Protein AF-A0A367GKH8-F1 (afdb_monomer_lite)

Structure (mmCIF, N/CA/C/O backbone):
data_AF-A0A367GKH8-F1
#
_entry.id   AF-A0A367GKH8-F1
#
loop_
_atom_site.group_PDB
_atom_site.id
_atom_site.type_symbol
_atom_site.label_atom_id
_atom_site.label_alt_id
_atom_site.label_comp_id
_atom_site.label_asym_id
_atom_site.label_entity_id
_atom_site.label_seq_id
_atom_site.pdbx_PDB_ins_code
_atom_site.Cartn_x
_atom_site.Cartn_y
_atom_site.Cartn_z
_atom_site.occupancy
_atom_site.B_iso_or_equiv
_atom_site.auth_seq_id
_atom_site.auth_comp_id
_atom_site.auth_asym_id
_atom_site.auth_atom_id
_atom_site.pdbx_PDB_model_num
ATOM 1 N N . MET A 1 1 ? -2.545 -14.761 -18.583 1.00 48.31 1 MET A N 1
ATOM 2 C CA . MET A 1 1 ? -1.667 -13.698 -18.043 1.00 48.31 1 MET A CA 1
ATOM 3 C C . MET A 1 1 ? -0.625 -14.371 -17.168 1.00 48.31 1 MET A C 1
ATOM 5 O O . MET A 1 1 ? -1.019 -15.064 -16.242 1.00 48.31 1 MET A O 1
ATOM 9 N N . ARG A 1 2 ? 0.664 -14.257 -17.504 1.00 57.84 2 ARG A N 1
ATOM 10 C CA . ARG A 1 2 ? 1.761 -14.824 -16.705 1.00 57.84 2 ARG A CA 1
ATOM 11 C C . ARG A 1 2 ? 1.889 -13.960 -15.448 1.00 57.84 2 ARG A C 1
ATOM 13 O O . ARG A 1 2 ? 2.006 -12.743 -15.581 1.00 57.84 2 ARG A O 1
ATOM 20 N N . GLU A 1 3 ? 1.753 -14.544 -14.262 1.00 58.06 3 GLU A N 1
ATOM 21 C CA . GLU A 1 3 ? 1.975 -13.801 -13.018 1.00 58.06 3 GLU A CA 1
ATOM 22 C C . GLU A 1 3 ? 3.397 -13.226 -13.050 1.00 58.06 3 GLU A C 1
ATOM 24 O O . GLU A 1 3 ? 4.317 -13.935 -13.469 1.00 58.06 3 GLU A O 1
ATOM 29 N N . PRO A 1 4 ? 3.591 -11.939 -12.715 1.00 63.69 4 PRO A N 1
ATOM 30 C CA . PRO A 1 4 ? 4.919 -11.359 -12.781 1.00 63.69 4 PRO A CA 1
ATOM 31 C C . PRO A 1 4 ? 5.813 -12.070 -11.756 1.00 63.69 4 PRO A C 1
ATOM 33 O O . PRO A 1 4 ? 5.410 -12.267 -10.609 1.00 63.69 4 PRO A O 1
ATOM 36 N N . GLU A 1 5 ? 6.997 -12.509 -12.189 1.00 65.75 5 GLU A N 1
ATOM 37 C CA . GLU A 1 5 ? 8.000 -13.130 -11.315 1.00 65.75 5 GLU A CA 1
ATOM 38 C C . GLU A 1 5 ? 8.227 -12.232 -10.088 1.00 65.75 5 GLU A C 1
ATOM 4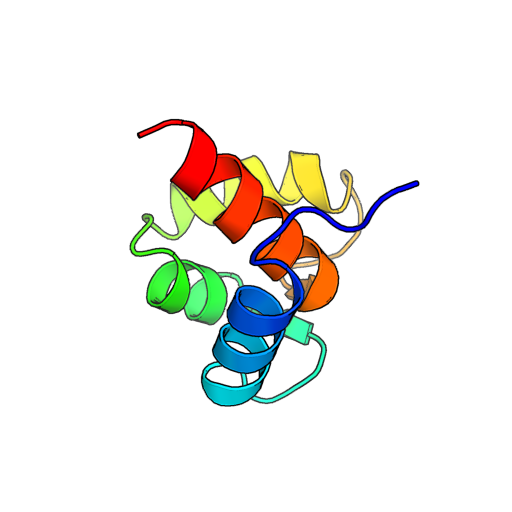0 O O . GLU A 1 5 ? 8.433 -11.029 -10.236 1.00 65.75 5 GLU A O 1
ATOM 45 N N . GLY A 1 6 ? 8.089 -12.797 -8.883 1.00 74.31 6 GLY A N 1
ATOM 46 C CA . GLY A 1 6 ? 8.144 -12.055 -7.614 1.00 74.31 6 GLY A CA 1
ATOM 47 C C . GLY A 1 6 ? 6.786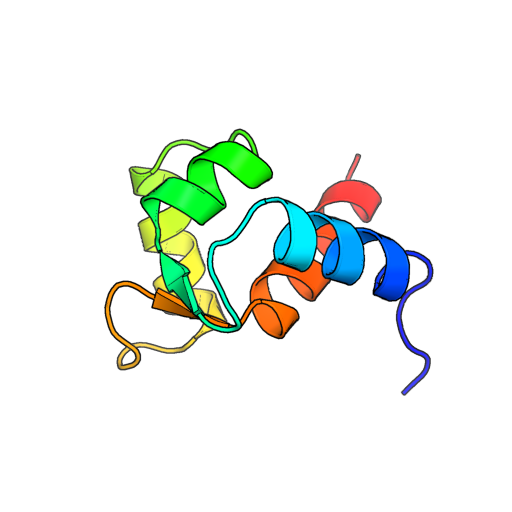 -11.661 -7.017 1.00 74.31 6 GLY A C 1
ATOM 48 O O . GLY A 1 6 ? 6.728 -11.285 -5.852 1.00 74.31 6 GLY A O 1
ATOM 49 N N . TYR A 1 7 ? 5.667 -11.817 -7.738 1.00 80.12 7 TYR A N 1
ATOM 50 C CA . TYR A 1 7 ? 4.331 -11.507 -7.199 1.00 80.12 7 TYR A CA 1
ATOM 51 C C . TYR A 1 7 ? 3.974 -12.313 -5.962 1.00 80.12 7 TYR A C 1
ATOM 53 O O . TYR A 1 7 ? 3.428 -11.770 -5.005 1.00 80.12 7 TYR A O 1
ATOM 61 N N . ARG A 1 8 ? 4.297 -13.606 -5.983 1.00 80.94 8 ARG A N 1
ATOM 62 C CA . ARG A 1 8 ? 4.038 -14.493 -4.856 1.00 80.94 8 ARG A CA 1
ATOM 63 C C . ARG A 1 8 ? 4.848 -14.079 -3.630 1.00 80.94 8 ARG A C 1
ATOM 65 O O . ARG A 1 8 ? 4.271 -13.975 -2.557 1.00 80.94 8 ARG A O 1
ATOM 72 N N . ASP A 1 9 ? 6.127 -13.769 -3.814 1.00 84.62 9 ASP A N 1
ATOM 73 C CA . ASP A 1 9 ? 7.018 -13.339 -2.733 1.00 84.62 9 ASP A CA 1
ATOM 74 C C . ASP A 1 9 ? 6.568 -11.994 -2.138 1.00 84.62 9 ASP A C 1
ATOM 76 O O . ASP A 1 9 ? 6.337 -11.877 -0.934 1.00 84.62 9 ASP A O 1
ATOM 80 N N . ALA A 1 10 ? 6.271 -11.016 -3.000 1.00 82.62 10 ALA A N 1
ATOM 81 C CA . ALA A 1 10 ? 5.710 -9.733 -2.591 1.00 82.62 10 ALA A CA 1
ATOM 82 C C . ALA A 1 10 ? 4.360 -9.889 -1.869 1.00 82.62 10 ALA A C 1
ATOM 84 O O . ALA A 1 10 ? 4.083 -9.175 -0.906 1.00 82.62 10 ALA A O 1
ATOM 85 N N . LEU A 1 11 ? 3.512 -10.828 -2.300 1.00 83.88 11 LEU A N 1
ATOM 86 C CA . LEU A 1 11 ? 2.234 -11.109 -1.650 1.00 83.88 11 LEU A CA 1
ATOM 87 C C . LEU A 1 11 ? 2.418 -11.757 -0.280 1.00 83.88 11 LEU A C 1
ATOM 89 O O . LEU A 1 11 ? 1.712 -11.386 0.657 1.00 83.88 11 LEU A O 1
ATOM 93 N N . GLU A 1 12 ? 3.350 -12.697 -0.143 1.00 84.38 12 GLU A N 1
ATOM 94 C CA . GLU A 1 12 ? 3.677 -13.303 1.148 1.00 84.38 12 GLU A CA 1
ATOM 95 C C . GLU A 1 12 ? 4.282 -12.280 2.108 1.00 84.38 12 GLU A C 1
ATOM 97 O O . GLU A 1 12 ? 3.886 -12.232 3.273 1.00 84.38 12 GLU A O 1
ATOM 102 N N . ARG A 1 13 ? 5.137 -11.381 1.612 1.00 83.69 13 ARG A N 1
ATOM 103 C CA . ARG A 1 13 ? 5.662 -10.258 2.391 1.00 83.69 13 ARG A CA 1
ATOM 104 C C . ARG A 1 13 ? 4.550 -9.337 2.884 1.00 83.69 13 ARG A C 1
ATOM 106 O O . ARG A 1 13 ? 4.464 -9.071 4.080 1.00 83.69 13 ARG A O 1
ATOM 113 N N . VAL A 1 14 ? 3.648 -8.916 1.996 1.00 83.81 14 VAL A N 1
ATOM 114 C CA . VAL A 1 14 ? 2.497 -8.082 2.375 1.00 83.81 14 VAL A CA 1
ATOM 115 C C . VAL A 1 14 ? 1.599 -8.804 3.380 1.00 83.81 14 VAL A C 1
ATOM 117 O O . VAL A 1 14 ? 1.171 -8.187 4.346 1.00 83.81 14 VAL A O 1
ATOM 120 N N . ARG A 1 15 ? 1.334 -10.103 3.202 1.00 82.00 15 ARG A N 1
ATOM 121 C CA . ARG A 1 15 ? 0.533 -10.901 4.148 1.00 82.00 15 ARG A CA 1
ATOM 122 C C . ARG A 1 15 ? 1.201 -11.075 5.509 1.00 82.00 15 ARG A C 1
ATOM 124 O O . ARG A 1 15 ? 0.499 -11.231 6.500 1.00 82.00 15 ARG A O 1
ATOM 131 N N . ARG A 1 16 ? 2.533 -11.080 5.558 1.00 82.44 16 ARG A N 1
ATOM 132 C CA . ARG A 1 16 ? 3.296 -11.162 6.806 1.00 82.44 16 ARG A CA 1
ATOM 133 C C . ARG A 1 16 ? 3.316 -9.830 7.552 1.00 82.44 16 ARG A C 1
ATOM 135 O O . ARG A 1 16 ? 3.301 -9.829 8.779 1.00 82.44 16 ARG A O 1
ATOM 142 N N . GLU A 1 17 ? 3.387 -8.722 6.820 1.00 80.75 17 GLU A N 1
ATOM 143 C CA . GLU A 1 17 ? 3.505 -7.377 7.393 1.00 80.75 17 GLU A CA 1
ATOM 144 C C . GLU A 1 17 ? 2.146 -6.705 7.665 1.00 80.75 17 GLU A C 1
ATOM 146 O O . GLU A 1 17 ? 2.043 -5.888 8.578 1.00 80.75 17 GLU A O 1
ATOM 151 N N . ALA A 1 18 ? 1.092 -7.053 6.922 1.00 79.69 18 ALA A N 1
ATOM 152 C CA . ALA A 1 18 ? -0.254 -6.523 7.126 1.00 79.69 18 ALA A CA 1
ATOM 153 C C . ALA A 1 18 ? -1.103 -7.436 8.021 1.00 79.69 18 ALA A C 1
ATOM 155 O O . ALA A 1 18 ? -1.023 -8.661 7.946 1.00 79.69 18 ALA A O 1
ATOM 156 N N . LYS A 1 19 ? -1.999 -6.844 8.822 1.00 72.12 19 LYS A N 1
ATOM 157 C CA . LYS A 1 19 ? -2.887 -7.600 9.730 1.00 72.12 19 LYS A CA 1
ATOM 158 C C . LYS A 1 19 ? -3.977 -8.438 9.036 1.00 72.12 19 LYS A C 1
ATOM 160 O O . LYS A 1 19 ? -4.740 -9.111 9.727 1.00 72.12 19 LYS A O 1
ATOM 165 N N . GLY A 1 20 ? -4.086 -8.406 7.707 1.00 72.75 20 GLY A N 1
ATOM 166 C CA . GLY A 1 20 ? -5.100 -9.157 6.965 1.00 72.75 20 GLY A CA 1
ATOM 167 C C . GLY A 1 20 ? -5.070 -8.912 5.456 1.00 72.75 20 GLY A C 1
ATOM 168 O O . GLY A 1 20 ? -4.108 -8.384 4.906 1.00 72.75 20 GLY A O 1
ATOM 169 N N . GLU A 1 21 ? -6.151 -9.292 4.767 1.00 77.88 21 GLU A N 1
ATOM 170 C CA . GLU A 1 21 ? -6.274 -9.128 3.307 1.00 77.88 21 GLU A CA 1
ATOM 171 C C . GLU A 1 21 ? -6.439 -7.665 2.863 1.00 77.88 21 GLU A C 1
ATOM 173 O O . GLU A 1 21 ? -6.209 -7.341 1.694 1.00 77.88 21 GLU A O 1
ATOM 178 N N . LEU A 1 22 ? -6.811 -6.784 3.796 1.00 80.44 22 LEU A N 1
ATOM 179 C CA . LEU A 1 22 ? -6.930 -5.343 3.608 1.00 80.44 22 LEU A CA 1
ATOM 180 C C . LEU A 1 22 ? -5.823 -4.634 4.389 1.00 80.44 22 LEU A C 1
ATOM 182 O O . LEU A 1 22 ? -5.756 -4.720 5.611 1.00 80.44 22 LEU A O 1
ATOM 186 N N . VAL A 1 23 ? -4.980 -3.914 3.660 1.00 81.81 23 VAL A N 1
ATOM 187 C CA . VAL A 1 23 ? -3.826 -3.167 4.154 1.00 81.81 23 VAL A CA 1
ATOM 188 C C . VAL A 1 23 ? -4.213 -1.701 4.273 1.00 81.81 23 VAL A C 1
ATOM 190 O O . VAL A 1 23 ? -4.671 -1.094 3.305 1.00 81.81 23 VAL A O 1
ATOM 193 N N . THR A 1 24 ? -4.041 -1.093 5.439 1.00 84.12 24 THR A N 1
ATOM 194 C CA . THR A 1 24 ? -4.268 0.350 5.591 1.00 84.12 24 THR A CA 1
ATOM 195 C C . THR A 1 24 ? -3.201 1.164 4.853 1.00 84.12 24 THR A C 1
ATOM 197 O O . THR A 1 24 ? -2.097 0.686 4.597 1.00 84.12 24 THR A O 1
ATOM 200 N N . ILE A 1 25 ? -3.492 2.433 4.542 1.00 80.56 25 ILE A N 1
ATOM 201 C CA . ILE A 1 25 ? -2.507 3.358 3.936 1.00 80.56 25 ILE A CA 1
ATOM 202 C C . ILE A 1 25 ? -1.211 3.410 4.766 1.00 80.56 25 ILE A C 1
ATOM 204 O O . ILE A 1 25 ? -0.117 3.458 4.209 1.00 80.56 25 ILE A O 1
ATOM 208 N N . THR A 1 26 ? -1.327 3.375 6.095 1.00 82.44 26 THR A N 1
ATOM 209 C CA . THR A 1 26 ? -0.182 3.416 7.012 1.00 82.44 26 THR A CA 1
ATOM 210 C C . THR A 1 26 ? 0.662 2.145 6.933 1.00 82.44 26 THR A C 1
ATOM 212 O O . THR A 1 26 ? 1.882 2.236 6.838 1.00 82.44 26 THR A O 1
ATOM 215 N N . GLU A 1 27 ? 0.033 0.967 6.919 1.00 84.44 27 GLU A N 1
ATOM 216 C CA . GLU A 1 27 ? 0.743 -0.310 6.743 1.00 84.44 27 GLU A CA 1
ATOM 217 C C . GLU A 1 27 ? 1.405 -0.384 5.362 1.00 84.44 27 GLU A C 1
ATOM 219 O O . GLU A 1 27 ? 2.568 -0.757 5.243 1.00 84.44 27 GLU A O 1
ATOM 224 N N . ALA A 1 28 ? 0.712 0.063 4.315 1.00 81.44 28 ALA A N 1
ATOM 225 C CA . ALA A 1 28 ? 1.270 0.096 2.970 1.00 81.44 28 ALA A CA 1
ATOM 226 C C . ALA A 1 28 ? 2.473 1.045 2.860 1.00 81.44 28 ALA A C 1
ATOM 228 O O . ALA A 1 28 ? 3.441 0.727 2.172 1.00 81.44 28 ALA A O 1
ATOM 229 N N . ALA A 1 29 ? 2.446 2.187 3.551 1.00 83.69 29 ALA A N 1
ATOM 230 C CA . ALA A 1 29 ? 3.584 3.099 3.639 1.00 83.69 29 ALA A CA 1
ATOM 231 C C . ALA A 1 29 ? 4.788 2.458 4.341 1.00 83.69 29 ALA A C 1
ATOM 233 O O . ALA A 1 29 ? 5.910 2.603 3.862 1.00 83.69 29 ALA A O 1
ATOM 234 N N . ALA A 1 30 ? 4.557 1.702 5.418 1.00 84.19 30 ALA A N 1
ATOM 235 C CA . ALA A 1 30 ? 5.616 0.967 6.106 1.00 84.19 30 ALA A CA 1
ATOM 236 C C . ALA A 1 30 ? 6.245 -0.113 5.205 1.00 84.19 30 ALA A C 1
ATOM 238 O O . ALA A 1 30 ? 7.466 -0.175 5.097 1.00 84.19 30 ALA A O 1
ATOM 239 N N . ILE A 1 31 ? 5.421 -0.888 4.491 1.00 83.31 31 ILE A N 1
ATOM 240 C CA . ILE A 1 31 ? 5.877 -1.972 3.602 1.00 83.31 31 ILE A CA 1
ATOM 241 C C . ILE A 1 31 ? 6.635 -1.424 2.383 1.00 83.31 31 ILE A C 1
ATOM 243 O O . ILE A 1 31 ? 7.656 -1.969 1.971 1.00 83.31 31 ILE A O 1
ATOM 247 N N . THR A 1 32 ? 6.125 -0.348 1.775 1.00 77.81 32 THR A N 1
ATOM 248 C CA . THR A 1 32 ? 6.703 0.240 0.552 1.00 77.81 32 THR A CA 1
ATOM 249 C C . THR A 1 32 ? 7.854 1.206 0.827 1.00 77.81 32 THR A C 1
ATOM 251 O O . THR A 1 32 ? 8.548 1.602 -0.107 1.00 77.81 32 THR A O 1
ATOM 254 N N . GLY A 1 33 ? 8.026 1.653 2.076 1.00 80.25 33 GLY A N 1
ATOM 255 C CA . GLY A 1 33 ? 8.942 2.739 2.436 1.00 80.25 33 GLY A CA 1
ATOM 256 C C . GLY A 1 33 ? 8.540 4.108 1.868 1.00 80.25 33 GLY A C 1
ATOM 257 O O . GLY A 1 33 ? 9.316 5.062 1.935 1.00 80.25 33 GLY A O 1
ATOM 258 N N . LEU A 1 34 ? 7.345 4.232 1.280 1.00 81.62 34 LEU A N 1
ATOM 259 C CA . LEU A 1 34 ? 6.868 5.474 0.683 1.00 81.62 34 LEU A CA 1
ATOM 260 C C . LEU A 1 34 ? 6.129 6.343 1.712 1.00 81.62 34 LEU A C 1
ATOM 262 O O . LEU A 1 34 ? 5.437 5.826 2.586 1.00 81.62 34 LEU A O 1
ATOM 266 N N . PRO A 1 35 ? 6.166 7.682 1.576 1.00 82.94 35 PRO A N 1
ATOM 267 C CA . PRO A 1 35 ? 5.380 8.565 2.430 1.00 82.94 35 PRO A CA 1
ATOM 268 C C . PRO A 1 35 ? 3.876 8.288 2.310 1.00 82.94 35 PRO A C 1
ATOM 270 O O . PRO A 1 35 ? 3.354 8.190 1.198 1.00 82.94 35 PRO A O 1
ATOM 273 N N . VAL A 1 36 ? 3.155 8.300 3.436 1.00 81.31 36 VAL A N 1
ATOM 274 C CA . VAL A 1 36 ? 1.690 8.092 3.513 1.00 81.31 36 VAL A CA 1
ATOM 275 C C . VAL A 1 36 ? 0.914 8.959 2.512 1.00 81.31 36 VAL A C 1
ATOM 277 O O . VAL A 1 36 ? -0.020 8.475 1.882 1.00 81.31 36 VAL A O 1
ATOM 280 N N . LYS A 1 37 ? 1.314 10.223 2.297 1.00 80.62 37 LYS A N 1
ATOM 281 C CA . LYS A 1 37 ? 0.691 11.106 1.288 1.00 80.62 37 LYS A CA 1
ATOM 282 C C . LYS A 1 37 ? 0.844 10.576 -0.137 1.00 80.62 37 LYS A C 1
ATOM 284 O O . LYS A 1 37 ? -0.105 10.626 -0.913 1.00 80.62 37 LYS A O 1
ATOM 289 N N . ARG A 1 38 ? 2.035 10.074 -0.475 1.00 79.94 38 ARG A N 1
ATOM 290 C CA . ARG A 1 38 ? 2.322 9.508 -1.796 1.00 79.94 38 ARG A CA 1
ATOM 291 C C . ARG A 1 38 ? 1.495 8.252 -1.998 1.00 79.94 38 ARG A C 1
ATOM 293 O O . ARG A 1 38 ? 0.820 8.149 -3.010 1.00 79.94 38 ARG A O 1
ATOM 300 N N . VAL A 1 39 ? 1.500 7.377 -0.992 1.00 76.94 39 VAL A N 1
ATOM 301 C CA . VAL A 1 39 ? 0.725 6.135 -0.926 1.00 76.94 39 VAL A CA 1
ATOM 302 C C . VAL A 1 39 ? -0.766 6.428 -1.091 1.00 76.94 39 VAL A C 1
ATOM 304 O O . VAL A 1 39 ? -1.381 5.890 -1.997 1.00 76.94 39 VAL A O 1
ATOM 307 N N . SER A 1 40 ? -1.333 7.374 -0.339 1.00 78.19 40 SER A N 1
ATOM 308 C CA . SER A 1 40 ? -2.735 7.792 -0.486 1.00 78.19 40 SER A CA 1
ATOM 309 C C . SER A 1 40 ? -3.077 8.289 -1.894 1.00 78.19 40 SER A C 1
ATOM 311 O O . SER A 1 40 ? -4.164 7.998 -2.379 1.00 78.19 40 SER A O 1
ATOM 313 N N . TYR A 1 41 ? -2.177 9.030 -2.546 1.00 76.75 41 TYR A N 1
ATOM 314 C CA . TYR A 1 41 ? -2.395 9.535 -3.903 1.00 76.75 41 TYR A CA 1
ATOM 315 C C . TYR A 1 41 ? -2.361 8.413 -4.949 1.00 76.75 41 TYR A C 1
ATOM 317 O O . TYR A 1 41 ? -3.248 8.333 -5.796 1.00 76.75 41 TYR A O 1
ATOM 325 N N . VAL A 1 42 ? -1.373 7.510 -4.877 1.00 73.19 42 VAL A N 1
ATOM 326 C CA . VAL A 1 42 ? -1.293 6.380 -5.819 1.00 73.19 42 VAL A CA 1
ATOM 327 C C . VAL A 1 42 ? -2.388 5.347 -5.582 1.00 73.19 42 VAL A C 1
ATOM 329 O O . VAL A 1 42 ? -2.886 4.772 -6.544 1.00 73.19 42 VAL A O 1
ATOM 332 N N . ILE A 1 43 ? -2.828 5.164 -4.334 1.00 70.56 43 ILE A N 1
ATOM 333 C CA . ILE A 1 43 ? -3.939 4.277 -3.981 1.00 70.56 43 ILE A CA 1
ATOM 334 C C . ILE A 1 43 ? -5.214 4.693 -4.699 1.00 70.56 43 ILE A C 1
ATOM 336 O O . ILE A 1 43 ? -5.841 3.833 -5.306 1.00 70.56 43 ILE A O 1
ATOM 340 N N . SER A 1 44 ? -5.567 5.981 -4.723 1.00 68.50 44 SER A N 1
ATOM 341 C CA . SER A 1 44 ? -6.734 6.443 -5.489 1.00 68.50 44 SER A CA 1
ATOM 342 C C . SER A 1 44 ? -6.668 6.027 -6.967 1.00 68.50 44 SER A C 1
ATOM 344 O O . SER A 1 44 ? -7.695 5.726 -7.568 1.00 68.50 44 SER A O 1
ATOM 346 N N . GLY A 1 45 ? -5.462 5.928 -7.539 1.00 70.50 45 GLY A N 1
ATOM 347 C CA . GLY A 1 45 ? -5.242 5.385 -8.882 1.00 70.50 45 GLY A CA 1
ATOM 348 C C . GLY A 1 45 ? -5.238 3.851 -8.970 1.00 70.50 45 GLY A C 1
ATOM 349 O O . GLY A 1 45 ? -5.499 3.306 -10.037 1.00 70.50 45 GLY A O 1
ATOM 350 N N . TRP A 1 46 ? -4.947 3.136 -7.879 1.00 69.94 46 TRP A N 1
ATOM 351 C CA . TRP A 1 46 ? -4.837 1.670 -7.845 1.00 69.94 46 TRP A CA 1
ATOM 352 C C . TRP A 1 46 ? -6.153 0.955 -7.541 1.00 69.94 46 TRP A C 1
ATOM 354 O O . TRP A 1 46 ? -6.442 -0.076 -8.143 1.00 69.94 46 TRP A O 1
ATOM 364 N N . ILE A 1 47 ? -6.932 1.471 -6.590 1.00 64.62 47 ILE A N 1
ATOM 365 C CA . ILE A 1 47 ? -8.213 0.886 -6.157 1.00 64.62 47 ILE A CA 1
ATOM 366 C C . ILE A 1 47 ? -9.428 1.619 -6.746 1.00 64.62 47 ILE A C 1
ATOM 368 O O . ILE A 1 47 ? -10.566 1.230 -6.478 1.00 64.62 47 ILE A O 1
ATOM 372 N N . GLY A 1 48 ? -9.183 2.643 -7.572 1.00 63.00 48 GLY A N 1
ATOM 373 C CA . GLY A 1 48 ? -10.198 3.558 -8.084 1.00 63.00 48 GLY A CA 1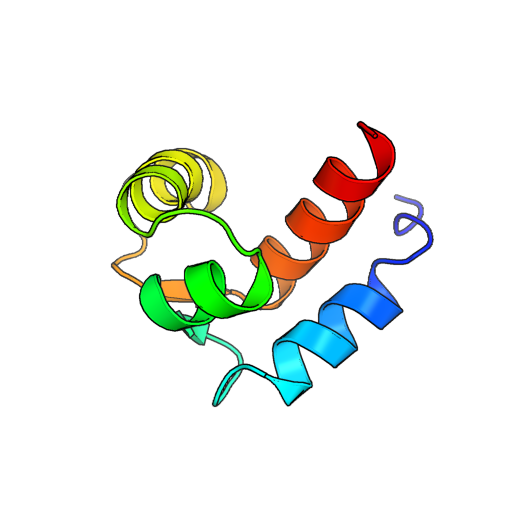
ATOM 374 C C . GLY A 1 48 ? -10.668 4.564 -7.027 1.00 63.00 48 GLY A C 1
ATOM 375 O O . GLY A 1 48 ? -10.353 4.448 -5.843 1.00 63.00 48 GLY A O 1
ATOM 376 N N . GLU A 1 49 ? -11.466 5.543 -7.457 1.00 51.81 49 GLU A N 1
ATOM 377 C CA . GLU A 1 49 ? -11.891 6.709 -6.658 1.00 51.81 49 GLU A CA 1
ATOM 378 C C . GLU A 1 49 ? -12.734 6.357 -5.404 1.00 51.81 49 GLU A C 1
ATOM 380 O O . GLU A 1 49 ? -12.984 7.209 -4.557 1.00 51.81 49 GLU A O 1
ATOM 385 N N . HIS A 1 50 ? -13.137 5.089 -5.226 1.00 49.56 50 HIS A N 1
ATOM 386 C CA . HIS A 1 50 ? -14.206 4.703 -4.294 1.00 49.56 50 HIS A CA 1
ATO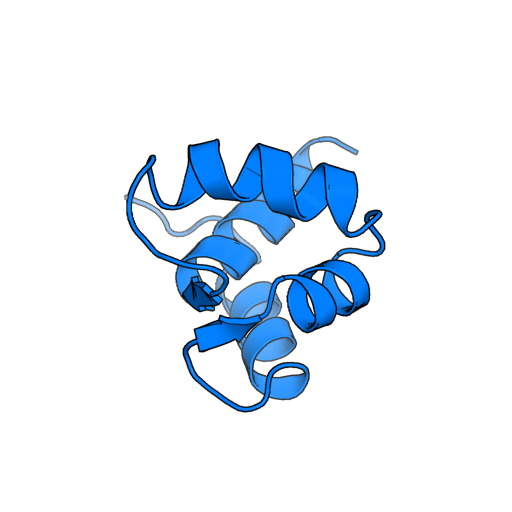M 387 C C . HIS A 1 50 ? -13.948 3.477 -3.397 1.00 49.56 50 HIS A C 1
ATOM 389 O O . HIS A 1 50 ? -14.898 2.800 -3.005 1.00 49.56 50 HIS A O 1
ATOM 395 N N . ARG A 1 51 ? -12.707 3.166 -3.000 1.00 54.12 51 ARG A N 1
ATOM 396 C CA . ARG A 1 51 ? -12.461 2.041 -2.063 1.00 54.12 51 ARG A CA 1
ATOM 397 C C . ARG A 1 51 ? -11.70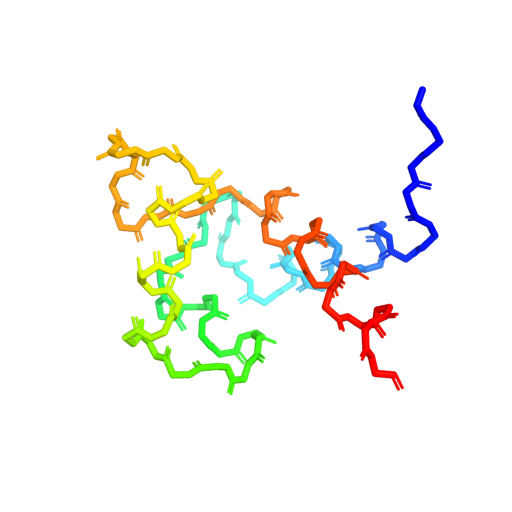1 2.394 -0.785 1.00 54.12 51 ARG A C 1
ATOM 399 O O . ARG A 1 51 ? -10.866 1.637 -0.319 1.00 54.12 51 ARG A O 1
ATOM 406 N N . GLY A 1 52 ? -12.087 3.492 -0.139 1.00 60.75 52 GLY A N 1
ATOM 407 C CA . GLY A 1 52 ? -11.738 3.741 1.266 1.00 60.75 52 GLY A CA 1
ATOM 408 C C . GLY A 1 52 ? -10.231 3.841 1.557 1.00 60.75 52 GLY A C 1
ATOM 409 O O . GLY A 1 52 ? -9.390 3.887 0.667 1.00 60.75 52 GLY A O 1
ATOM 410 N N . ARG A 1 53 ? -9.871 3.912 2.845 1.00 69.56 53 ARG A N 1
ATOM 411 C CA . ARG A 1 53 ? -8.474 4.042 3.315 1.00 69.56 53 ARG A CA 1
ATOM 412 C C . ARG A 1 53 ? -7.728 2.695 3.377 1.00 69.56 53 ARG A C 1
ATOM 414 O O . ARG A 1 53 ? -6.815 2.540 4.190 1.00 69.56 53 ARG A O 1
ATOM 421 N N . VAL A 1 54 ? -8.146 1.710 2.583 1.00 74.69 54 VAL A N 1
ATOM 422 C CA . VAL A 1 54 ? -7.631 0.334 2.635 1.00 74.69 54 VAL A CA 1
ATOM 423 C C . VAL A 1 54 ? -7.371 -0.214 1.236 1.00 74.69 54 VAL A C 1
ATOM 425 O O . VAL A 1 54 ? -8.109 0.051 0.295 1.00 74.69 54 VAL A O 1
ATOM 428 N N . ILE A 1 55 ? -6.309 -0.997 1.105 1.00 79.94 55 ILE A N 1
ATOM 429 C CA . ILE A 1 55 ? -5.792 -1.544 -0.145 1.00 79.94 55 ILE A CA 1
ATOM 430 C C . ILE A 1 55 ? -5.832 -3.065 -0.038 1.00 79.94 55 ILE A C 1
ATOM 432 O O . ILE A 1 55 ? -5.334 -3.609 0.945 1.00 79.94 55 ILE A O 1
ATOM 436 N N . PRO A 1 56 ? -6.338 -3.793 -1.038 1.00 83.25 56 PRO A N 1
ATOM 437 C CA . PRO A 1 56 ? -6.174 -5.238 -1.068 1.00 83.25 56 PRO A CA 1
ATOM 438 C C . PRO A 1 56 ? -4.687 -5.621 -1.113 1.00 83.25 56 PRO A C 1
ATOM 440 O O . PRO A 1 56 ? -3.930 -5.080 -1.927 1.00 83.25 56 PRO A O 1
ATOM 443 N N . ALA A 1 57 ? -4.279 -6.605 -0.310 1.00 83.81 57 ALA A N 1
ATOM 444 C CA . ALA A 1 57 ? -2.906 -7.119 -0.280 1.00 83.81 57 ALA A CA 1
ATOM 445 C C . ALA A 1 57 ? -2.407 -7.535 -1.676 1.00 83.81 57 ALA A C 1
ATOM 447 O O . ALA A 1 57 ? -1.264 -7.284 -2.054 1.00 83.81 57 ALA A O 1
ATOM 448 N N . THR A 1 58 ? -3.304 -8.090 -2.492 1.00 81.38 58 THR A N 1
ATOM 449 C CA . THR A 1 58 ? -3.044 -8.473 -3.885 1.00 81.38 58 THR A CA 1
ATOM 450 C C . THR A 1 58 ? -2.719 -7.289 -4.792 1.00 81.38 58 THR A C 1
ATOM 452 O O . THR A 1 58 ? -1.920 -7.444 -5.714 1.00 81.38 58 THR A O 1
ATOM 455 N N . THR A 1 59 ? -3.315 -6.121 -4.541 1.00 80.88 59 THR A N 1
ATOM 456 C CA . THR A 1 59 ? -3.049 -4.883 -5.290 1.00 80.88 59 THR A CA 1
ATOM 457 C C . THR A 1 59 ? -1.702 -4.301 -4.881 1.00 80.88 59 THR A C 1
ATOM 459 O O . THR A 1 59 ? -0.903 -3.952 -5.748 1.00 80.88 59 THR A O 1
ATOM 462 N N . LEU A 1 60 ? -1.409 -4.281 -3.576 1.00 80.81 60 LEU A N 1
ATOM 463 C CA . LEU A 1 60 ? -0.123 -3.814 -3.059 1.00 80.81 60 LEU A CA 1
ATOM 464 C C . LEU A 1 60 ? 1.040 -4.677 -3.570 1.00 80.81 60 LEU A C 1
ATOM 466 O O . LEU A 1 60 ? 2.024 -4.145 -4.075 1.00 80.81 60 LEU A O 1
ATOM 470 N N . ALA A 1 61 ? 0.891 -6.001 -3.537 1.00 83.25 61 ALA A N 1
ATOM 471 C CA . ALA A 1 61 ? 1.896 -6.932 -4.043 1.00 83.25 61 ALA A CA 1
ATOM 472 C C . ALA A 1 61 ? 2.173 -6.752 -5.544 1.00 83.25 61 ALA A C 1
ATOM 474 O O . ALA A 1 61 ? 3.326 -6.776 -5.967 1.00 83.25 61 ALA A O 1
ATOM 475 N N . ARG A 1 62 ? 1.143 -6.494 -6.367 1.00 80.44 62 ARG A N 1
ATOM 476 C CA . ARG A 1 62 ? 1.340 -6.195 -7.802 1.00 80.44 62 ARG A CA 1
ATOM 477 C C . ARG A 1 62 ? 2.175 -4.936 -8.009 1.00 80.44 62 ARG A C 1
ATOM 479 O O . ARG A 1 62 ? 2.957 -4.864 -8.958 1.00 80.44 62 ARG A O 1
ATOM 486 N N . GLN A 1 63 ? 1.989 -3.949 -7.140 1.00 76.44 63 GLN A N 1
ATOM 487 C CA . GLN A 1 63 ? 2.695 -2.680 -7.226 1.00 76.44 63 GLN A CA 1
ATOM 488 C C . GLN A 1 63 ? 4.129 -2.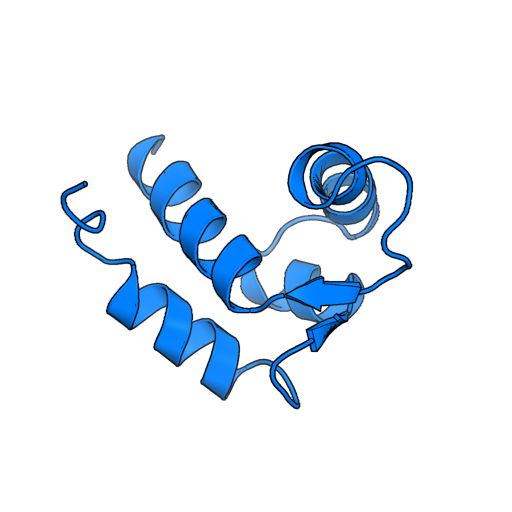790 -6.738 1.00 76.44 63 GLN A C 1
ATOM 490 O O . GLN A 1 63 ? 5.003 -2.253 -7.406 1.00 76.44 63 GLN A O 1
ATOM 495 N N . LEU A 1 64 ? 4.399 -3.537 -5.665 1.00 78.06 64 LEU A N 1
ATOM 496 C CA . LEU A 1 64 ? 5.770 -3.826 -5.230 1.00 78.06 64 LEU A CA 1
ATOM 497 C C . LEU A 1 64 ? 6.599 -4.404 -6.383 1.00 78.06 64 LEU A C 1
ATOM 499 O O . LEU A 1 64 ? 7.597 -3.804 -6.769 1.00 78.06 64 LEU A O 1
ATOM 503 N N . VAL A 1 65 ? 6.089 -5.442 -7.053 1.00 78.62 65 VAL A N 1
ATOM 504 C CA . VAL A 1 65 ? 6.767 -6.051 -8.212 1.00 78.62 65 VAL A CA 1
ATOM 505 C C . VAL A 1 65 ? 6.924 -5.077 -9.385 1.00 78.62 65 VAL A C 1
ATOM 507 O O . VAL A 1 65 ? 7.946 -5.070 -10.069 1.00 78.62 65 VAL A O 1
ATOM 510 N N . SER A 1 66 ? 5.916 -4.236 -9.640 1.00 71.94 66 SER A N 1
ATOM 511 C CA . SER A 1 66 ? 5.988 -3.228 -10.711 1.00 71.94 66 SER A CA 1
ATOM 512 C C . SER A 1 66 ? 6.978 -2.103 -10.397 1.00 71.94 66 SER A C 1
ATOM 514 O O . SER A 1 66 ? 7.533 -1.505 -11.316 1.00 71.94 66 SER A O 1
ATOM 516 N N . THR A 1 67 ? 7.193 -1.810 -9.113 1.00 66.50 67 THR A N 1
ATOM 517 C CA . THR A 1 67 ? 8.107 -0.761 -8.648 1.00 66.50 67 THR A CA 1
ATOM 518 C C . THR A 1 67 ? 9.543 -1.278 -8.594 1.00 66.50 67 THR A C 1
ATOM 520 O O . THR A 1 67 ? 10.442 -0.567 -9.032 1.00 66.50 67 THR A O 1
ATOM 523 N N . GLU A 1 68 ? 9.754 -2.526 -8.159 1.00 62.78 68 GLU A N 1
ATOM 524 C CA . GLU A 1 68 ? 11.064 -3.198 -8.184 1.00 62.78 68 GLU A CA 1
ATOM 525 C C . GLU A 1 68 ? 11.600 -3.385 -9.604 1.00 62.78 68 GLU A C 1
ATOM 527 O O . GLU A 1 68 ? 12.791 -3.240 -9.819 1.00 62.78 68 GLU A O 1
ATOM 532 N N . ARG A 1 69 ? 10.738 -3.612 -10.604 1.00 57.12 69 ARG A N 1
ATOM 533 C CA . ARG A 1 69 ? 11.163 -3.672 -12.017 1.00 57.12 69 ARG A CA 1
ATOM 534 C C . ARG A 1 69 ? 11.616 -2.336 -12.612 1.00 57.12 69 ARG A C 1
ATOM 536 O O . ARG A 1 69 ? 12.070 -2.315 -13.755 1.00 57.12 69 ARG A O 1
ATOM 543 N N . ARG A 1 70 ? 11.396 -1.220 -11.913 1.00 53.06 70 ARG A N 1
ATOM 544 C CA . ARG A 1 70 ? 11.697 0.131 -12.409 1.00 53.06 70 ARG A CA 1
ATOM 545 C C . ARG A 1 70 ? 12.998 0.705 -11.837 1.00 53.06 70 ARG A C 1
ATOM 547 O O . ARG A 1 70 ? 13.356 1.818 -12.219 1.00 53.06 70 ARG A O 1
ATOM 554 N N . TYR A 1 71 ? 13.660 -0.041 -10.956 1.00 43.09 71 TYR A N 1
ATOM 555 C CA . TYR A 1 71 ? 15.004 0.204 -10.435 1.00 43.09 71 TYR A CA 1
ATOM 556 C C . TYR A 1 71 ? 15.954 -0.887 -10.930 1.00 43.09 71 TYR A C 1
ATOM 558 O O . TYR A 1 71 ? 17.156 -0.571 -11.052 1.00 43.09 71 TYR A O 1
#

Sequence (71 aa):
MREPEGYRDALERVRREAKGELVTITEAAAITGLPVKRVSYVISGWIGEHRGRVIPATTLARQLVSTERRY

pLDDT: mean 74.43, std 10.43, range [43.09, 84.62]

Secondary structure (DSSP, 8-state):
-PPPTTHHHHHHHHHHHSSSSEEEHHHHHHHH---HHHHHHHHHHHS-TTSTTEEEHHHHHHHHHHHHTT-

Radius of gyration: 11.34 Å; chains: 1; bounding box: 29×26×28 Å

Foldseek 3Di:
DPDQPQLVVLLVLLCVQAPDQKRFLVSLCVSQVHDSVVSVVVVCVQVPVDDPRIDGSSSSSSVSSVVVVVD